Protein AF-W8YPY0-F1 (afdb_monomer)

Sequence (54 aa):
MASKGLEILIAMMLGFFTGILLSGNGMHVQESGIQILLGCIFWLLAFSYLKRRP

Mean predicted aligned error: 6.65 Å

Radius of gyration: 12.38 Å; Cα contacts (8 Å, |Δi|>4): 48; chains: 1; bounding box: 34×14×35 Å

Foldseek 3Di:
DVVVVVLLVVLLVQLQVQLCVVVPVNPCCPVSVVSSVVSSVVSVVVVVVVVPPD

Structure (mmCI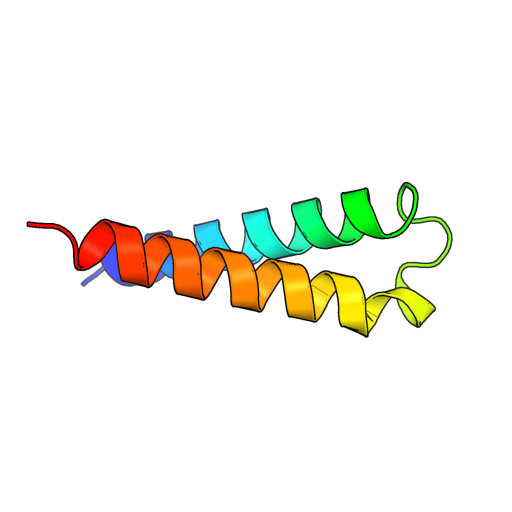F, N/CA/C/O backbone):
data_AF-W8YPY0-F1
#
_entry.id   AF-W8YPY0-F1
#
loop_
_atom_site.group_PDB
_atom_site.id
_atom_site.type_symbol
_atom_site.label_atom_id
_atom_site.label_alt_id
_atom_site.label_comp_id
_atom_site.label_asym_id
_atom_site.label_entity_id
_atom_site.label_seq_id
_atom_site.pdbx_PDB_ins_code
_atom_site.Cartn_x
_atom_site.Cartn_y
_atom_site.Cartn_z
_atom_site.occupancy
_atom_site.B_iso_or_equiv
_atom_site.auth_seq_id
_atom_site.auth_comp_id
_atom_site.auth_asym_id
_atom_site.auth_atom_id
_atom_site.pdbx_PDB_model_num
ATOM 1 N N . MET A 1 1 ? -4.809 -4.654 17.675 1.00 49.09 1 MET A N 1
ATOM 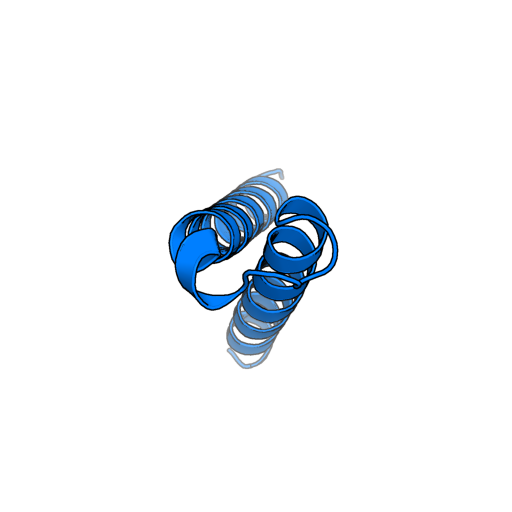2 C CA . MET A 1 1 ? -3.663 -3.950 17.045 1.00 49.09 1 MET A CA 1
ATOM 3 C C . MET A 1 1 ? -2.905 -4.825 16.044 1.00 49.09 1 MET A C 1
ATOM 5 O O . MET A 1 1 ? -2.596 -4.308 14.981 1.00 49.09 1 MET A O 1
ATOM 9 N N . ALA A 1 2 ? -2.694 -6.125 16.304 1.00 51.53 2 ALA A N 1
ATOM 10 C CA . ALA A 1 2 ? -2.022 -7.053 15.376 1.00 51.53 2 ALA A CA 1
ATOM 11 C C . ALA A 1 2 ? -2.650 -7.134 13.963 1.00 51.53 2 ALA A C 1
ATOM 13 O O . ALA A 1 2 ? -1.933 -7.170 12.968 1.00 51.53 2 ALA A O 1
ATOM 14 N N . SER A 1 3 ? -3.982 -7.072 13.858 1.00 66.06 3 SER A N 1
ATOM 15 C CA . SER A 1 3 ? -4.700 -7.217 12.580 1.00 66.06 3 SER A CA 1
ATOM 16 C C . SER A 1 3 ? -4.403 -6.099 11.574 1.00 66.06 3 SER A C 1
ATOM 18 O O . SER A 1 3 ? -4.329 -6.352 10.378 1.00 66.06 3 SER A O 1
ATOM 20 N N . LYS A 1 4 ? -4.156 -4.870 12.056 1.00 69.88 4 LYS A N 1
ATOM 21 C CA . LYS A 1 4 ? -3.860 -3.723 11.183 1.00 69.88 4 LYS A CA 1
ATOM 22 C C . LYS A 1 4 ? -2.489 -3.842 10.515 1.00 69.88 4 LYS A C 1
ATOM 24 O O . LYS A 1 4 ? -2.345 -3.442 9.367 1.00 69.88 4 LYS A O 1
ATOM 29 N N . GLY A 1 5 ? -1.501 -4.395 11.221 1.00 77.56 5 GLY A N 1
ATOM 30 C CA . GLY A 1 5 ? -0.169 -4.635 10.660 1.00 77.56 5 GLY A CA 1
ATOM 31 C C . GLY A 1 5 ? -0.193 -5.711 9.576 1.00 77.56 5 GLY A C 1
ATOM 32 O O . GLY A 1 5 ? 0.401 -5.524 8.520 1.00 77.56 5 GLY A O 1
ATOM 33 N N . LEU A 1 6 ? -0.949 -6.792 9.804 1.00 81.44 6 LEU A N 1
ATOM 34 C CA . LEU A 1 6 ? -1.152 -7.851 8.812 1.00 81.44 6 LEU A CA 1
ATOM 35 C C . LEU A 1 6 ? -1.853 -7.342 7.547 1.00 81.44 6 LEU A C 1
ATOM 37 O O . LEU A 1 6 ? -1.395 -7.654 6.455 1.00 81.44 6 LEU A O 1
ATOM 41 N N . GLU A 1 7 ? -2.900 -6.518 7.668 1.00 79.06 7 GLU A N 1
ATOM 42 C CA . GLU A 1 7 ? -3.568 -5.907 6.505 1.00 79.06 7 GLU A CA 1
ATOM 43 C C . GLU A 1 7 ? -2.599 -5.079 5.649 1.00 79.06 7 GLU A C 1
ATOM 45 O O . GLU A 1 7 ? -2.594 -5.201 4.427 1.00 79.06 7 GLU A O 1
ATOM 50 N N . ILE A 1 8 ? -1.751 -4.266 6.284 1.00 81.50 8 ILE A N 1
ATOM 51 C CA . ILE A 1 8 ? -0.769 -3.434 5.577 1.00 81.50 8 ILE A CA 1
ATOM 52 C C . ILE A 1 8 ? 0.284 -4.310 4.8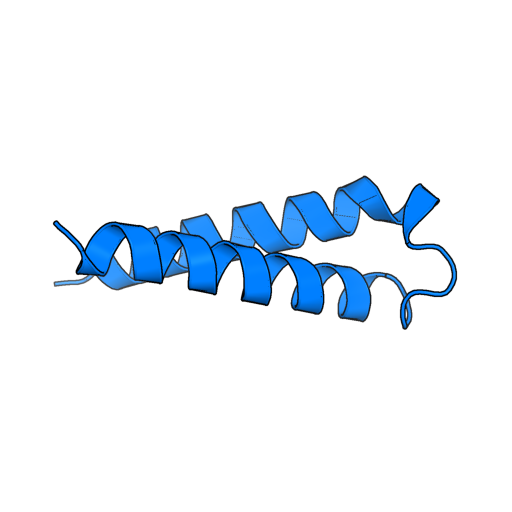89 1.00 81.50 8 ILE A C 1
ATOM 54 O O . ILE A 1 8 ? 0.657 -4.047 3.748 1.00 81.50 8 ILE A O 1
ATOM 58 N N . LEU A 1 9 ? 0.747 -5.367 5.558 1.00 84.75 9 LEU A N 1
ATOM 59 C CA . LEU A 1 9 ? 1.751 -6.279 5.016 1.00 84.75 9 LEU A CA 1
ATOM 60 C C . LEU A 1 9 ? 1.205 -7.076 3.820 1.00 84.75 9 LEU A C 1
ATOM 62 O O . LEU A 1 9 ? 1.885 -7.210 2.804 1.00 84.75 9 LEU A O 1
ATOM 66 N N . ILE A 1 10 ? -0.053 -7.515 3.903 1.00 85.94 10 ILE A N 1
ATOM 67 C CA . ILE A 1 10 ? -0.778 -8.165 2.805 1.00 85.94 10 ILE A CA 1
ATOM 68 C C . ILE A 1 10 ? -0.979 -7.189 1.637 1.00 85.94 10 ILE A C 1
ATOM 70 O O . ILE A 1 10 ? -0.720 -7.555 0.493 1.00 85.94 10 ILE A O 1
ATOM 74 N N . ALA A 1 11 ? -1.372 -5.940 1.905 1.00 84.69 11 ALA A N 1
ATOM 75 C CA . ALA A 1 11 ? -1.533 -4.912 0.876 1.00 84.69 11 ALA A CA 1
ATOM 76 C C . ALA A 1 11 ? -0.213 -4.594 0.156 1.00 84.69 11 ALA A C 1
ATOM 78 O O . ALA A 1 11 ? -0.199 -4.463 -1.067 1.00 84.69 11 ALA A O 1
ATOM 79 N N . MET A 1 12 ? 0.898 -4.518 0.896 1.00 84.38 12 MET A N 1
ATOM 80 C CA . MET A 1 12 ? 2.230 -4.322 0.319 1.00 84.38 12 MET A CA 1
ATOM 81 C C . MET A 1 12 ? 2.651 -5.503 -0.560 1.00 84.38 12 MET A C 1
ATOM 83 O O . MET A 1 12 ? 3.122 -5.284 -1.673 1.00 84.38 12 MET A O 1
ATOM 87 N N . MET A 1 13 ? 2.443 -6.746 -0.109 1.00 87.12 13 MET A N 1
ATOM 88 C CA . MET A 1 13 ? 2.749 -7.923 -0.929 1.00 87.12 13 MET A CA 1
ATOM 89 C C . MET A 1 13 ? 1.902 -7.963 -2.203 1.00 87.12 13 MET A C 1
ATOM 91 O O . MET A 1 13 ? 2.444 -8.105 -3.296 1.00 87.12 13 MET A O 1
ATOM 95 N N . LEU A 1 14 ? 0.585 -7.781 -2.088 1.00 87.06 14 LEU A N 1
ATOM 96 C CA . LEU A 1 14 ? -0.320 -7.781 -3.238 1.00 87.06 14 LEU A CA 1
ATOM 97 C C . LEU A 1 14 ? 0.005 -6.660 -4.228 1.00 87.06 14 LEU A C 1
ATOM 99 O O . LEU A 1 14 ? 0.032 -6.903 -5.434 1.00 87.06 14 LEU A O 1
ATOM 103 N N . GLY A 1 15 ? 0.304 -5.458 -3.735 1.00 86.81 15 GLY A N 1
ATOM 104 C CA . GLY A 1 15 ? 0.723 -4.328 -4.558 1.00 86.81 15 GLY A CA 1
ATOM 105 C C . GLY A 1 15 ? 2.019 -4.586 -5.317 1.00 86.81 15 GLY A C 1
ATOM 106 O O . GLY A 1 15 ? 2.093 -4.303 -6.512 1.00 86.81 15 GLY A O 1
ATOM 107 N N . PHE A 1 16 ? 2.993 -5.207 -4.654 1.00 84.50 16 PHE A N 1
ATOM 108 C CA . PHE A 1 16 ? 4.266 -5.584 -5.255 1.00 84.50 16 PHE A CA 1
ATOM 109 C C . PHE A 1 16 ? 4.093 -6.609 -6.380 1.00 84.50 16 PHE A C 1
ATOM 111 O O . PHE A 1 16 ? 4.535 -6.371 -7.503 1.00 84.50 16 PHE A O 1
ATOM 118 N N . PHE A 1 17 ? 3.379 -7.709 -6.122 1.00 84.44 17 PHE A N 1
ATOM 119 C CA . PHE A 1 17 ? 3.115 -8.727 -7.144 1.00 84.44 17 PHE A CA 1
ATOM 120 C C . PHE A 1 17 ? 2.272 -8.184 -8.300 1.00 84.44 17 PHE A C 1
ATOM 122 O O . PHE A 1 17 ? 2.574 -8.469 -9.455 1.00 84.44 17 PHE A O 1
ATOM 129 N N . THR A 1 18 ? 1.262 -7.359 -8.010 1.00 85.38 18 THR A N 1
ATOM 130 C CA . THR A 1 18 ? 0.432 -6.717 -9.042 1.00 85.38 18 THR A CA 1
ATOM 131 C C . THR A 1 18 ? 1.275 -5.800 -9.926 1.00 85.38 18 THR A C 1
ATOM 133 O O . THR A 1 18 ? 1.148 -5.844 -11.145 1.00 85.38 18 THR A O 1
ATOM 136 N N . GLY A 1 19 ? 2.167 -5.003 -9.334 1.00 81.75 19 GLY A N 1
ATOM 137 C CA . GLY A 1 19 ? 3.061 -4.122 -10.078 1.00 81.75 19 GLY A CA 1
ATOM 138 C C . GLY A 1 19 ? 4.094 -4.866 -10.925 1.00 81.75 19 GLY A C 1
ATOM 139 O O . GLY A 1 19 ? 4.359 -4.449 -12.049 1.00 81.75 19 GLY A O 1
ATOM 140 N N . ILE A 1 20 ? 4.617 -5.998 -10.442 1.00 81.75 20 ILE A N 1
ATOM 141 C CA . ILE A 1 20 ? 5.489 -6.885 -11.234 1.00 81.75 20 ILE A CA 1
ATOM 142 C C . ILE A 1 20 ? 4.723 -7.518 -12.399 1.00 81.75 20 ILE A C 1
ATOM 144 O O . ILE A 1 20 ? 5.249 -7.602 -13.509 1.00 81.75 20 ILE A O 1
ATOM 148 N N . LEU A 1 21 ? 3.475 -7.935 -12.170 1.00 79.88 21 LEU A N 1
ATOM 149 C CA . LEU A 1 21 ? 2.626 -8.494 -13.220 1.00 79.88 21 LEU A CA 1
ATOM 150 C C . LEU A 1 21 ? 2.354 -7.448 -14.316 1.00 79.88 21 LEU A C 1
ATOM 152 O O . LEU A 1 21 ? 2.480 -7.745 -15.503 1.00 79.88 21 LEU A O 1
ATOM 156 N N . LEU A 1 22 ? 2.052 -6.207 -13.914 1.00 74.56 22 LEU A N 1
ATOM 157 C CA . LEU A 1 22 ? 1.809 -5.074 -14.816 1.00 74.56 22 LEU A CA 1
ATOM 158 C C . LEU A 1 22 ? 3.059 -4.632 -15.591 1.00 74.56 22 LEU A C 1
ATOM 160 O O . LEU A 1 22 ? 2.946 -4.101 -16.690 1.00 74.56 22 LEU A O 1
ATOM 164 N N . SER A 1 23 ? 4.239 -4.855 -15.017 1.00 73.81 23 SER A N 1
ATOM 165 C CA . SER A 1 23 ? 5.549 -4.501 -15.575 1.00 73.81 23 SER A CA 1
ATOM 166 C C . SER A 1 23 ? 5.968 -5.353 -16.783 1.00 73.81 23 SER A C 1
ATOM 168 O O . SER A 1 23 ? 6.987 -5.080 -17.413 1.00 73.81 23 SER A O 1
ATOM 170 N N . GLY A 1 24 ? 5.173 -6.354 -17.170 1.00 69.50 24 GLY A N 1
ATOM 171 C CA . GLY A 1 24 ? 5.531 -7.263 -18.258 1.00 69.50 24 GLY A CA 1
ATOM 172 C C . GLY A 1 24 ? 6.424 -8.390 -17.747 1.00 69.50 24 GLY A C 1
ATOM 173 O O . GLY A 1 24 ? 7.547 -8.578 -18.212 1.00 69.50 24 GLY A O 1
ATOM 174 N N . ASN A 1 25 ? 5.913 -9.145 -16.769 1.00 66.88 25 ASN A N 1
ATOM 175 C CA . ASN A 1 25 ? 6.550 -10.352 -16.229 1.00 66.88 25 ASN A CA 1
ATOM 176 C C . ASN A 1 25 ? 7.908 -10.135 -15.529 1.00 66.88 25 ASN A C 1
ATOM 178 O O . ASN A 1 25 ? 8.682 -11.077 -15.372 1.00 66.88 25 ASN A O 1
ATOM 182 N N . GLY A 1 26 ? 8.204 -8.912 -15.081 1.00 62.19 26 GLY A N 1
ATOM 183 C CA . GLY A 1 26 ? 9.410 -8.619 -14.305 1.00 62.19 26 GLY A CA 1
ATOM 184 C C . GLY A 1 26 ? 10.708 -8.564 -15.114 1.00 62.19 26 GLY A C 1
ATOM 185 O O . GLY A 1 26 ? 11.784 -8.583 -14.519 1.00 62.19 26 GLY A O 1
ATOM 186 N N . MET A 1 27 ? 10.648 -8.459 -16.446 1.00 63.91 27 MET A N 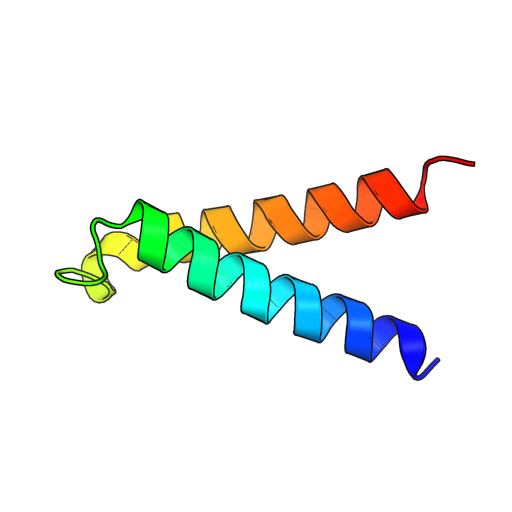1
ATOM 187 C CA . MET A 1 27 ? 11.874 -8.319 -17.241 1.00 63.91 27 MET A CA 1
ATOM 188 C C . MET A 1 27 ? 12.610 -7.003 -16.948 1.00 63.91 27 MET A C 1
ATOM 190 O O . MET A 1 27 ? 13.834 -7.014 -16.953 1.00 63.91 27 MET A O 1
ATOM 194 N N . HIS A 1 28 ? 11.909 -5.920 -16.580 1.00 65.50 28 HIS A N 1
ATOM 195 C CA . HIS A 1 28 ? 12.505 -4.621 -16.224 1.00 65.50 28 HIS A CA 1
ATOM 196 C C . HIS A 1 28 ? 12.026 -4.088 -14.859 1.00 65.50 28 HIS A C 1
ATOM 198 O O . HIS A 1 28 ? 11.633 -2.931 -14.733 1.00 65.50 28 HIS A O 1
ATOM 204 N N . VAL A 1 29 ? 12.087 -4.900 -13.796 1.00 64.56 29 VAL A N 1
ATOM 205 C CA . VAL A 1 29 ? 11.681 -4.486 -12.426 1.00 64.56 29 VAL A CA 1
ATOM 206 C C . VAL A 1 29 ? 12.306 -3.149 -11.991 1.00 64.56 29 VAL A C 1
ATOM 208 O O . VAL A 1 29 ? 11.671 -2.379 -11.272 1.00 64.56 29 VAL A O 1
ATOM 211 N N . GLN A 1 30 ? 13.524 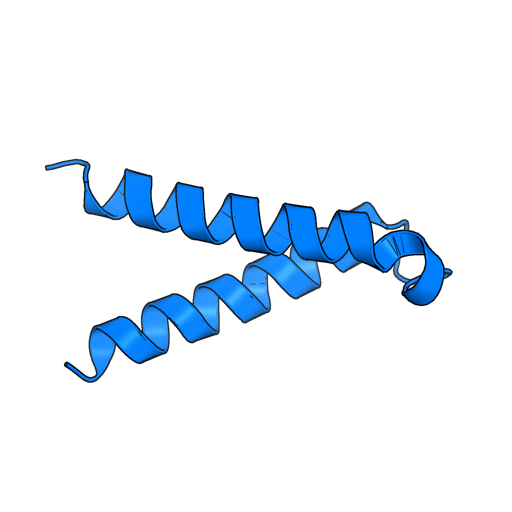-2.850 -12.450 1.00 63.97 30 GLN A N 1
ATOM 212 C CA . GLN A 1 30 ? 14.253 -1.629 -12.100 1.00 63.97 30 GLN A CA 1
ATOM 213 C C . GLN A 1 30 ? 13.685 -0.363 -12.772 1.00 63.97 30 GLN A C 1
ATOM 215 O O . GLN A 1 30 ? 13.588 0.673 -12.118 1.00 63.97 30 GLN A O 1
ATOM 220 N N . GLU A 1 31 ? 13.247 -0.441 -14.032 1.00 66.12 31 GLU A N 1
ATOM 221 C CA . GLU A 1 31 ? 12.554 0.666 -14.722 1.00 66.12 31 GLU A CA 1
ATOM 222 C C . GLU A 1 31 ? 11.076 0.749 -14.309 1.00 66.12 31 GLU A C 1
ATOM 224 O O . GLU A 1 31 ? 10.461 1.815 -14.277 1.00 66.12 31 GLU A O 1
ATOM 229 N N . SER A 1 32 ? 10.520 -0.387 -13.899 1.00 69.12 32 SER A N 1
ATOM 230 C CA . SER A 1 32 ? 9.138 -0.560 -13.470 1.00 69.12 32 SER A CA 1
ATOM 231 C C . SER A 1 32 ? 8.872 -0.223 -12.005 1.00 69.12 32 SER A C 1
ATOM 233 O O . SER A 1 32 ? 7.770 -0.473 -11.509 1.00 69.12 32 SER A O 1
ATOM 235 N N . GLY A 1 33 ? 9.824 0.396 -11.300 1.00 73.62 33 GLY A N 1
ATOM 236 C CA . GLY A 1 33 ? 9.642 0.820 -9.907 1.00 73.62 33 GLY A CA 1
ATOM 237 C C . GLY A 1 33 ? 8.387 1.680 -9.701 1.00 73.62 33 GLY A C 1
ATOM 238 O O . GLY A 1 33 ? 7.695 1.540 -8.694 1.00 73.62 33 GLY A O 1
ATOM 239 N N . ILE A 1 34 ? 8.020 2.491 -10.700 1.00 80.56 34 ILE A N 1
ATOM 240 C CA . ILE A 1 34 ? 6.790 3.296 -10.690 1.00 80.56 34 ILE A CA 1
ATOM 241 C C . ILE A 1 34 ? 5.536 2.411 -10.724 1.00 80.56 34 ILE A C 1
ATOM 243 O O . ILE A 1 34 ? 4.578 2.698 -10.016 1.00 80.56 34 ILE A O 1
ATOM 247 N N . GLN A 1 35 ? 5.531 1.326 -11.501 1.00 81.38 35 GLN A N 1
ATOM 248 C CA . GLN A 1 35 ? 4.388 0.407 -11.616 1.00 81.38 35 GLN A CA 1
ATOM 249 C C . GLN A 1 35 ? 4.189 -0.398 -10.326 1.00 81.38 35 GLN A C 1
ATOM 251 O O . GLN A 1 35 ? 3.057 -0.608 -9.893 1.00 81.38 35 GLN A O 1
ATOM 256 N N . ILE A 1 36 ? 5.287 -0.772 -9.666 1.00 82.12 36 ILE A N 1
ATOM 257 C CA . ILE A 1 36 ? 5.284 -1.400 -8.338 1.00 82.12 36 ILE A CA 1
ATOM 258 C C . ILE A 1 36 ? 4.742 -0.436 -7.284 1.00 82.12 36 ILE A C 1
ATOM 260 O O 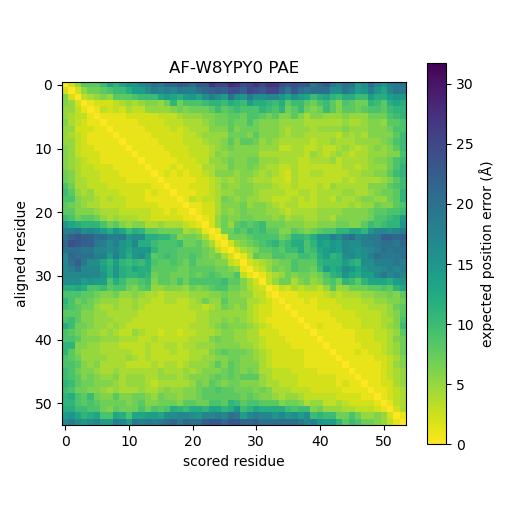. ILE A 1 36 ? 3.853 -0.798 -6.511 1.00 82.12 36 ILE A O 1
ATOM 264 N N . LEU A 1 37 ? 5.210 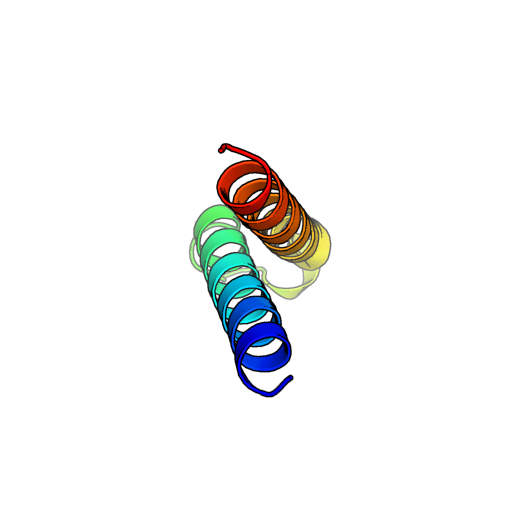0.812 -7.293 1.00 83.44 37 LEU A N 1
ATOM 265 C CA . LEU A 1 37 ? 4.704 1.848 -6.400 1.00 83.44 37 LEU A CA 1
ATOM 266 C C . LEU A 1 37 ? 3.204 2.104 -6.630 1.00 83.44 37 LEU A C 1
ATOM 268 O O . LEU A 1 37 ? 2.441 2.183 -5.666 1.00 83.44 37 LEU A O 1
ATOM 272 N N . LEU A 1 38 ? 2.766 2.162 -7.894 1.00 84.00 38 LEU A N 1
ATOM 273 C CA . LEU A 1 38 ? 1.356 2.315 -8.260 1.00 84.00 38 LEU A CA 1
ATOM 274 C C . LEU A 1 38 ? 0.507 1.142 -7.757 1.00 84.00 38 LEU A C 1
ATOM 276 O O . LEU A 1 38 ? -0.566 1.366 -7.201 1.00 84.00 38 LEU A O 1
ATOM 280 N N . GLY A 1 39 ? 0.994 -0.093 -7.911 1.00 85.31 39 GLY A N 1
ATOM 281 C CA . GLY A 1 39 ? 0.327 -1.297 -7.415 1.00 85.31 39 GLY 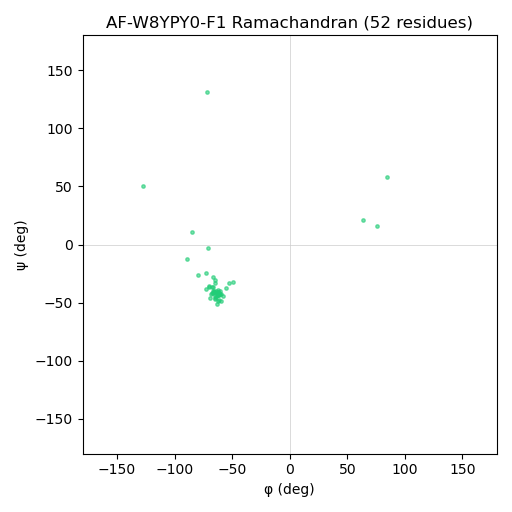A CA 1
ATOM 282 C C . GLY A 1 39 ? 0.136 -1.271 -5.897 1.00 85.31 39 GLY A C 1
ATOM 283 O O . GLY A 1 39 ? -0.951 -1.577 -5.403 1.00 85.31 39 GLY A O 1
ATOM 284 N N . CYS A 1 40 ? 1.154 -0.836 -5.150 1.00 84.38 40 CYS A N 1
ATOM 285 C CA . CYS A 1 40 ? 1.079 -0.662 -3.696 1.00 84.38 40 CYS A CA 1
ATOM 286 C C . CYS A 1 40 ? 0.081 0.424 -3.275 1.00 84.38 40 CYS A C 1
ATOM 288 O O . CYS A 1 40 ? -0.738 0.190 -2.384 1.00 84.38 40 CYS A O 1
ATOM 290 N N . ILE A 1 41 ? 0.107 1.595 -3.920 1.00 86.19 41 ILE A N 1
ATOM 291 C CA . ILE A 1 41 ? -0.832 2.692 -3.630 1.00 86.19 41 ILE A CA 1
ATOM 292 C C . ILE A 1 41 ? -2.271 2.263 -3.941 1.00 86.19 41 ILE A C 1
ATOM 294 O O . ILE A 1 41 ? -3.176 2.518 -3.144 1.00 86.19 41 ILE A O 1
ATOM 298 N N . PHE A 1 42 ? -2.480 1.566 -5.059 1.00 87.69 42 PHE A N 1
ATOM 299 C CA . PHE A 1 42 ? -3.785 1.051 -5.454 1.00 87.69 42 PHE A CA 1
ATOM 300 C C . PHE A 1 42 ? -4.360 0.094 -4.405 1.00 87.69 42 PHE A C 1
ATOM 302 O O . PHE A 1 42 ? -5.494 0.275 -3.966 1.00 87.69 42 PHE A O 1
ATOM 309 N N . TRP A 1 43 ? -3.576 -0.881 -3.943 1.00 85.00 43 TRP A N 1
ATOM 310 C CA . TRP A 1 43 ? -4.033 -1.836 -2.932 1.00 85.00 43 TRP A CA 1
ATOM 311 C C . TRP A 1 43 ? -4.273 -1.192 -1.562 1.00 85.00 43 TRP A C 1
ATOM 313 O O . TRP A 1 43 ? -5.257 -1.524 -0.901 1.00 85.00 43 TRP A O 1
ATOM 323 N N . LEU A 1 44 ? -3.455 -0.218 -1.153 1.00 83.69 44 LEU A N 1
ATOM 324 C CA . LEU A 1 44 ? -3.695 0.560 0.070 1.00 83.69 44 LEU A CA 1
ATOM 325 C C . LEU A 1 44 ? -5.008 1.356 0.007 1.00 83.69 44 LEU A C 1
ATOM 327 O O . LEU A 1 44 ? -5.754 1.401 0.992 1.00 83.69 44 LEU A O 1
ATOM 331 N N . LEU A 1 45 ? -5.316 1.954 -1.146 1.00 85.25 45 LEU A N 1
ATOM 332 C CA . LEU A 1 45 ? -6.581 2.650 -1.388 1.00 85.25 45 LEU A CA 1
ATOM 333 C C . LEU A 1 45 ? -7.764 1.678 -1.434 1.00 85.25 45 LEU A C 1
ATOM 335 O O . LEU A 1 45 ? -8.794 1.961 -0.825 1.00 85.25 45 LEU A O 1
ATOM 339 N N . ALA A 1 46 ? -7.612 0.525 -2.089 1.00 84.44 46 ALA A N 1
ATOM 340 C CA . ALA A 1 46 ? -8.647 -0.500 -2.185 1.00 84.44 46 ALA A CA 1
ATOM 341 C C . ALA A 1 46 ? -9.024 -1.049 -0.803 1.00 84.44 46 ALA A C 1
ATOM 343 O O . ALA A 1 46 ? -10.204 -1.073 -0.461 1.00 84.44 46 ALA A O 1
ATOM 344 N N . PHE A 1 47 ? -8.042 -1.398 0.034 1.00 81.75 47 PHE A N 1
ATOM 345 C CA . PHE A 1 47 ? -8.295 -1.836 1.409 1.00 81.75 47 PHE A CA 1
ATOM 346 C C . PHE A 1 47 ? -8.883 -0.722 2.276 1.00 81.75 47 PHE A C 1
ATOM 348 O O . PHE A 1 47 ? -9.818 -0.970 3.037 1.00 81.75 47 PHE A O 1
ATOM 355 N N . SER A 1 48 ? -8.394 0.514 2.138 1.00 82.62 48 SER A N 1
ATOM 356 C CA . SER A 1 48 ? -8.966 1.662 2.853 1.00 82.62 48 SER A CA 1
ATOM 357 C C . SER A 1 48 ? -10.421 1.910 2.459 1.00 82.62 48 SER A C 1
ATOM 359 O O . SER A 1 48 ? -11.241 2.216 3.319 1.00 82.62 48 SER A O 1
ATOM 361 N N . TYR A 1 49 ? -10.760 1.750 1.180 1.00 82.25 49 TYR A N 1
ATOM 362 C CA . TYR A 1 49 ? -12.125 1.872 0.681 1.00 82.25 49 TYR A CA 1
ATOM 363 C C . TYR A 1 49 ? -13.015 0.721 1.160 1.00 82.25 49 TYR A C 1
ATOM 365 O O . TYR A 1 49 ? -14.112 0.971 1.655 1.00 82.25 49 TYR A O 1
ATOM 373 N N . LEU A 1 50 ? -12.533 -0.524 1.080 1.00 80.00 50 LEU A N 1
ATOM 374 C CA . LEU A 1 50 ? -13.268 -1.711 1.522 1.00 80.00 50 LEU A CA 1
ATOM 375 C C . LEU A 1 50 ? -13.586 -1.647 3.021 1.00 80.00 50 LEU A C 1
ATOM 377 O O . LEU A 1 50 ? -14.694 -1.959 3.432 1.00 80.00 50 LEU A O 1
ATOM 381 N N . LYS A 1 51 ? -12.631 -1.169 3.823 1.00 73.81 51 LYS A N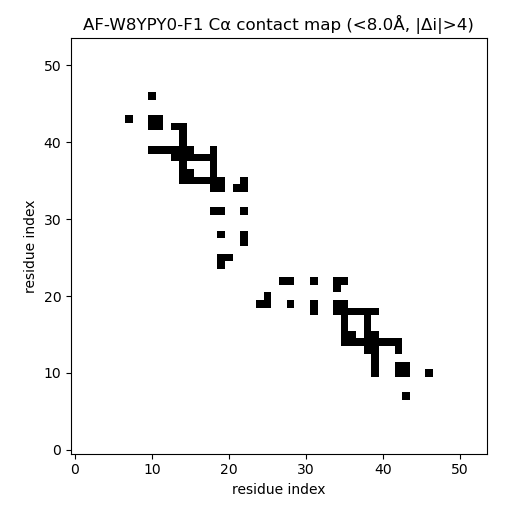 1
ATOM 382 C CA . LYS A 1 51 ? -12.774 -0.987 5.272 1.00 73.81 51 LYS A CA 1
ATOM 383 C C . LYS A 1 51 ? -13.678 0.181 5.661 1.00 73.81 51 LYS A C 1
ATOM 385 O O . LYS A 1 51 ? -14.183 0.218 6.777 1.00 73.81 51 LYS A O 1
ATOM 390 N N . ARG A 1 52 ? -13.824 1.169 4.774 1.00 73.88 52 ARG A N 1
ATOM 391 C CA . ARG A 1 52 ? -14.682 2.344 4.978 1.00 73.88 52 ARG A CA 1
ATOM 392 C C . ARG A 1 52 ? -16.111 2.110 4.494 1.00 73.88 52 ARG A C 1
ATOM 394 O O . ARG A 1 52 ? -16.976 2.926 4.805 1.00 73.88 52 ARG A O 1
ATOM 401 N N . ARG A 1 53 ? -16.367 1.036 3.738 1.00 56.69 53 ARG A N 1
ATOM 402 C CA . ARG A 1 53 ? -17.737 0.593 3.487 1.00 56.69 53 ARG A CA 1
ATOM 403 C C . ARG A 1 53 ? -18.315 -0.015 4.777 1.00 56.69 53 ARG A C 1
ATOM 405 O O . ARG A 1 53 ? -17.603 -0.787 5.417 1.00 56.69 53 ARG A O 1
ATOM 412 N N . PRO A 1 54 ? -19.533 0.397 5.175 1.00 52.34 54 PRO A N 1
ATOM 413 C CA . PRO A 1 54 ? -20.208 -0.095 6.374 1.00 52.34 54 PRO A CA 1
ATOM 414 C C . PRO A 1 54 ? -20.602 -1.569 6.258 1.00 52.34 54 PRO A C 1
ATOM 416 O O . PRO A 1 54 ? -20.832 -2.031 5.114 1.00 52.34 54 PRO A O 1
#

Secondary structure (DSSP, 8-state):
-HHHHHHHHHHHHHHHHHHHHHTTTTTTTTTTHHHHHHHHHHHHHHHHHHHH--

pLDDT: mean 76.76, std 10.07, range [49.09, 87.69]

Solvent-accessible surface area (backbone atoms only — not comparable to full-atom values): 2883 Å² total; per-residue (Å²): 118,70,67,61,56,52,54,52,52,50,27,46,50,52,5,41,55,49,8,35,56,73,47,61,76,46,80,46,56,80,81,28,48,64,43,25,51,48,25,27,54,51,35,50,50,50,52,54,50,60,70,66,51,132